Protein A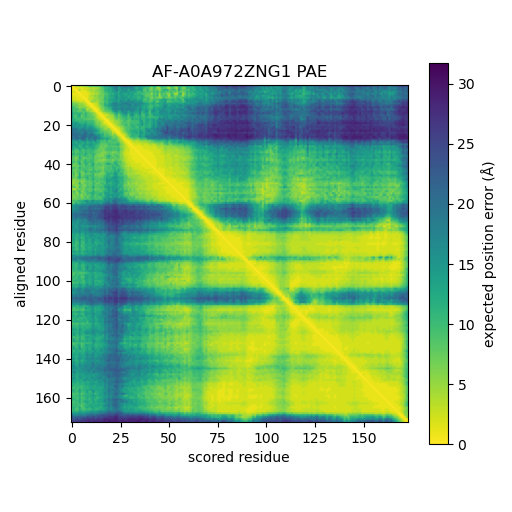F-A0A972ZNG1-F1 (afdb_monomer)

Structure (mmCIF, N/CA/C/O backbone):
data_AF-A0A972ZNG1-F1
#
_entry.id   AF-A0A972ZNG1-F1
#
loop_
_atom_site.group_PDB
_atom_site.id
_atom_site.type_symbol
_atom_site.label_atom_id
_atom_site.label_alt_id
_atom_site.label_comp_id
_atom_site.label_asym_id
_atom_site.label_entity_id
_atom_site.label_seq_id
_atom_site.pdbx_PDB_ins_code
_atom_site.Cartn_x
_atom_site.Cartn_y
_atom_site.Cartn_z
_atom_site.occupancy
_atom_site.B_iso_or_equiv
_atom_site.auth_seq_id
_atom_site.auth_comp_id
_atom_site.auth_asym_id
_atom_site.auth_atom_id
_atom_site.pdbx_PDB_model_num
ATOM 1 N N . ALA A 1 1 ? 9.735 -9.449 -13.262 1.00 65.69 1 ALA A N 1
ATOM 2 C CA . ALA A 1 1 ? 10.954 -8.652 -13.545 1.00 65.69 1 ALA A CA 1
ATOM 3 C C . ALA A 1 1 ? 10.556 -7.339 -14.224 1.00 65.69 1 ALA A C 1
ATOM 5 O O . ALA A 1 1 ? 9.581 -7.362 -14.965 1.00 65.69 1 ALA A O 1
ATOM 6 N N . TYR A 1 2 ? 11.274 -6.228 -14.001 1.00 66.19 2 TYR A N 1
ATOM 7 C CA . TYR A 1 2 ? 10.889 -4.900 -14.525 1.00 66.19 2 TYR A CA 1
ATOM 8 C C . TYR A 1 2 ? 10.789 -4.863 -16.055 1.00 66.19 2 TYR A C 1
ATOM 10 O O . TYR A 1 2 ? 9.851 -4.295 -16.591 1.00 66.19 2 TYR A O 1
ATOM 18 N N . GLY A 1 3 ? 11.682 -5.566 -16.761 1.00 64.31 3 GLY A N 1
ATOM 19 C CA . GLY A 1 3 ? 11.621 -5.663 -18.225 1.00 64.31 3 GLY A CA 1
ATOM 20 C C . GLY A 1 3 ? 10.322 -6.282 -18.760 1.00 64.31 3 GLY A C 1
ATOM 21 O O . GLY A 1 3 ? 9.828 -5.838 -19.787 1.00 64.31 3 GLY A O 1
ATOM 22 N N . GLN A 1 4 ? 9.733 -7.248 -18.044 1.00 68.19 4 GLN A N 1
ATOM 23 C CA . GLN A 1 4 ? 8.424 -7.802 -18.411 1.00 68.19 4 GLN A CA 1
ATOM 24 C C . GLN A 1 4 ? 7.302 -6.796 -18.131 1.00 68.19 4 GLN A C 1
ATOM 26 O O . GLN A 1 4 ? 6.424 -6.621 -18.959 1.00 68.19 4 GLN A O 1
ATOM 31 N N . HIS A 1 5 ? 7.370 -6.082 -17.003 1.00 67.94 5 HIS A N 1
ATOM 32 C CA . HIS A 1 5 ? 6.399 -5.036 -16.679 1.00 67.94 5 HIS A CA 1
ATOM 33 C C . HIS A 1 5 ? 6.390 -3.907 -17.720 1.00 67.94 5 HIS A C 1
ATOM 35 O O . HIS A 1 5 ? 5.312 -3.459 -18.099 1.00 67.94 5 HIS A O 1
ATOM 41 N N . LEU A 1 6 ? 7.566 -3.497 -18.214 1.00 71.69 6 LEU A N 1
ATOM 42 C CA . LEU A 1 6 ? 7.674 -2.557 -19.331 1.00 71.69 6 LEU A CA 1
ATOM 43 C C . LEU A 1 6 ? 7.016 -3.124 -20.595 1.00 71.69 6 LEU A C 1
ATOM 45 O O . LEU A 1 6 ? 6.215 -2.431 -21.202 1.00 71.69 6 LEU A O 1
ATOM 49 N N . ALA A 1 7 ? 7.290 -4.384 -20.949 1.00 65.25 7 ALA A N 1
ATOM 50 C CA . ALA A 1 7 ? 6.705 -5.032 -22.127 1.00 65.25 7 ALA A CA 1
ATOM 51 C C . ALA A 1 7 ? 5.174 -5.201 -22.050 1.00 65.25 7 ALA A C 1
ATOM 53 O O . ALA A 1 7 ? 4.508 -5.174 -23.077 1.00 65.25 7 ALA A O 1
ATOM 54 N N . ASP A 1 8 ? 4.616 -5.359 -20.847 1.00 70.44 8 ASP A N 1
ATOM 55 C CA . ASP A 1 8 ? 3.166 -5.457 -20.631 1.00 70.44 8 ASP A CA 1
ATOM 56 C C . ASP A 1 8 ? 2.469 -4.076 -20.698 1.00 70.44 8 ASP A C 1
ATOM 58 O O . ASP A 1 8 ? 1.241 -4.003 -20.762 1.00 70.44 8 ASP A O 1
ATOM 62 N N . HIS A 1 9 ? 3.237 -2.977 -20.695 1.00 67.75 9 HIS A N 1
ATOM 63 C CA . HIS A 1 9 ? 2.751 -1.598 -20.770 1.00 67.75 9 HIS A CA 1
ATOM 64 C C . HIS A 1 9 ? 3.403 -0.874 -21.957 1.00 67.75 9 HIS A C 1
ATOM 66 O O . HIS A 1 9 ? 4.347 -0.109 -21.778 1.00 67.75 9 HIS A O 1
ATOM 72 N N . ASP A 1 10 ? 2.860 -1.059 -23.167 1.00 60.38 10 ASP A N 1
ATOM 73 C CA . ASP A 1 10 ? 3.396 -0.523 -24.438 1.00 60.38 10 ASP A CA 1
ATOM 74 C C . ASP A 1 10 ? 3.772 0.977 -24.405 1.00 60.38 10 ASP A C 1
ATOM 76 O O . ASP A 1 10 ? 4.688 1.409 -25.100 1.00 60.38 10 ASP A O 1
ATOM 80 N N . ALA A 1 11 ? 3.097 1.794 -23.587 1.00 60.09 11 ALA A N 1
ATOM 81 C CA . ALA A 1 11 ? 3.416 3.218 -23.424 1.00 60.09 11 ALA A CA 1
ATOM 82 C C . ALA A 1 11 ? 4.752 3.483 -22.693 1.00 60.09 11 ALA A C 1
ATOM 84 O O . ALA A 1 11 ? 5.327 4.563 -22.834 1.00 60.09 11 ALA A O 1
ATOM 85 N N . LEU A 1 12 ? 5.225 2.513 -21.908 1.00 57.72 12 LEU A N 1
ATOM 86 C CA . LEU A 1 12 ? 6.490 2.514 -21.168 1.00 57.72 12 LEU A CA 1
ATOM 87 C C . LEU A 1 12 ? 7.575 1.691 -21.886 1.00 57.72 12 LEU A C 1
ATOM 89 O O . LEU A 1 12 ? 8.765 1.842 -21.593 1.00 57.72 12 LEU A O 1
ATOM 93 N N . ASP A 1 13 ? 7.178 0.835 -22.833 1.00 61.03 13 ASP A N 1
ATOM 94 C CA . ASP A 1 13 ? 8.073 0.018 -23.648 1.00 61.03 13 ASP A CA 1
ATOM 95 C C . ASP A 1 13 ? 8.737 0.841 -24.760 1.00 61.03 13 ASP A C 1
ATOM 97 O O . ASP A 1 13 ? 8.309 0.886 -25.913 1.00 61.03 13 ASP A O 1
ATOM 101 N N . HIS A 1 14 ? 9.842 1.495 -24.417 1.00 60.59 14 H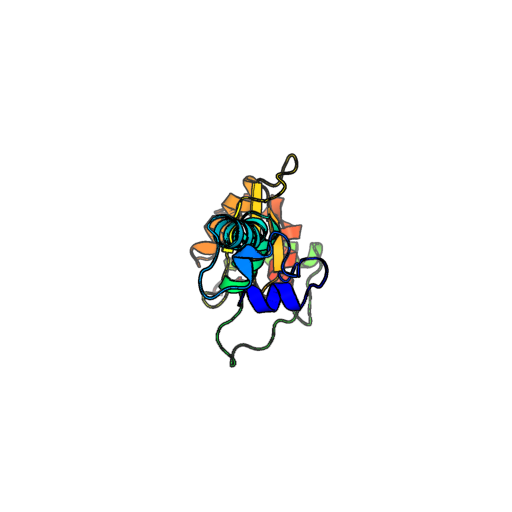IS A N 1
ATOM 102 C CA . HIS A 1 14 ? 10.649 2.225 -25.386 1.00 60.59 14 HIS A CA 1
ATOM 103 C C . HIS A 1 14 ? 11.690 1.364 -26.112 1.00 60.59 14 HIS A C 1
ATOM 105 O O . HIS A 1 14 ? 12.612 1.959 -26.645 1.00 60.59 14 HIS A O 1
ATOM 111 N N . ARG A 1 15 ? 11.595 0.021 -26.150 1.00 63.09 15 ARG A N 1
ATOM 112 C CA . ARG A 1 15 ? 12.583 -0.898 -26.772 1.00 63.09 15 ARG A CA 1
ATOM 113 C C . ARG A 1 15 ? 13.515 -0.243 -27.807 1.00 63.09 15 ARG A C 1
ATOM 115 O O . ARG A 1 15 ? 13.077 0.195 -28.867 1.00 63.09 15 ARG A O 1
ATOM 122 N N . TYR A 1 16 ? 14.812 -0.215 -27.495 1.00 60.09 16 TYR A N 1
ATOM 123 C CA . TYR A 1 16 ? 15.850 0.440 -28.293 1.00 60.09 16 TYR A CA 1
ATOM 124 C C . 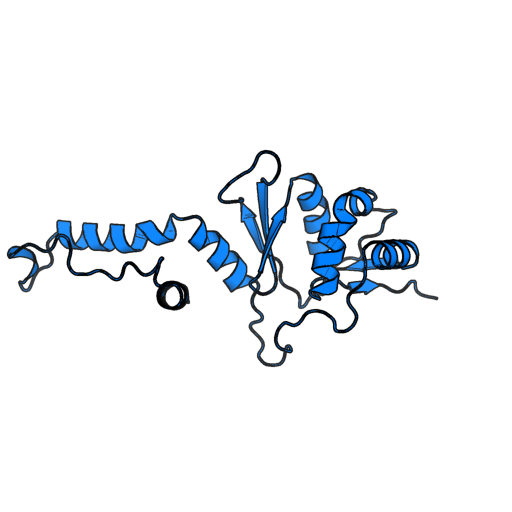TYR A 1 16 ? 15.781 0.071 -29.787 1.00 60.09 16 TYR A C 1
ATOM 126 O O . TYR A 1 16 ? 16.065 -1.062 -30.172 1.00 60.09 16 TYR A O 1
ATOM 134 N N . VAL A 1 17 ? 15.447 1.051 -30.633 1.00 67.06 17 VAL A N 1
ATOM 135 C CA . VAL A 1 17 ? 15.283 0.880 -32.092 1.00 67.06 17 VAL A CA 1
ATOM 136 C C . VAL A 1 17 ? 16.563 1.149 -32.897 1.00 67.06 17 VAL A C 1
ATOM 138 O O . VAL A 1 17 ? 16.509 1.284 -34.116 1.00 67.06 17 VAL A O 1
ATOM 141 N N . GLY A 1 18 ? 17.722 1.252 -32.237 1.00 59.44 18 GLY A N 1
ATOM 142 C CA . GLY A 1 18 ? 18.982 1.6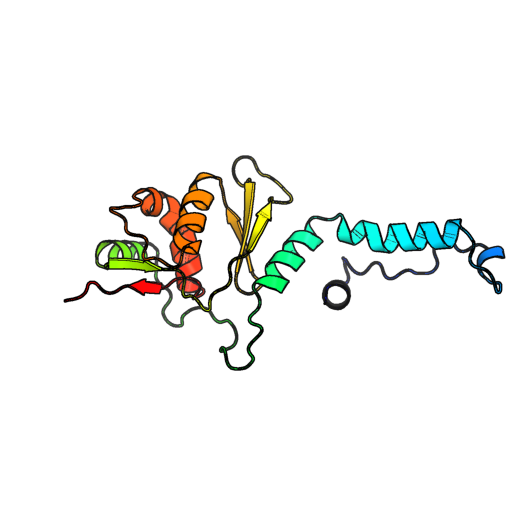06 -32.901 1.00 59.44 18 GLY A CA 1
ATOM 143 C C . GLY A 1 18 ? 19.193 3.111 -33.098 1.00 59.44 18 GLY A C 1
ATOM 144 O O . GLY A 1 18 ? 20.001 3.520 -33.929 1.00 59.44 18 GLY A O 1
ATOM 145 N N . GLU A 1 19 ? 18.477 3.951 -32.348 1.00 61.09 19 GLU A N 1
ATOM 146 C CA . GLU A 1 19 ? 18.676 5.402 -32.372 1.00 61.09 19 GLU A CA 1
ATOM 147 C C . GLU A 1 19 ? 20.085 5.759 -31.852 1.00 61.09 19 GLU A C 1
ATOM 149 O O . GLU A 1 19 ? 20.543 5.226 -30.838 1.00 61.09 19 GLU A O 1
ATOM 154 N N . GLY A 1 20 ? 20.807 6.621 -32.574 1.00 57.91 20 GLY A N 1
ATOM 155 C CA . GLY A 1 20 ? 22.200 6.975 -32.263 1.00 57.91 20 GLY A CA 1
ATOM 156 C C . GLY A 1 20 ? 23.263 6.008 -32.805 1.00 57.91 20 GLY A C 1
ATOM 157 O O . GLY A 1 20 ? 24.449 6.240 -32.582 1.00 57.91 20 GLY A O 1
ATOM 158 N N . LEU A 1 21 ? 22.876 4.960 -33.546 1.00 61.06 21 LEU A N 1
ATOM 159 C CA . LEU A 1 21 ? 23.828 4.145 -34.303 1.00 61.06 21 LEU A CA 1
ATOM 160 C C . LEU A 1 21 ? 24.233 4.882 -35.584 1.00 61.06 21 LEU A C 1
ATOM 162 O O . LEU A 1 21 ? 23.395 5.182 -36.436 1.00 61.06 21 LEU A O 1
ATOM 166 N N . SER A 1 22 ? 25.524 5.168 -35.729 1.00 61.56 22 SER A N 1
ATOM 167 C CA . SER A 1 22 ? 26.100 5.658 -36.982 1.00 61.56 22 SER A CA 1
ATOM 168 C C . SER A 1 22 ? 26.667 4.486 -37.791 1.00 61.56 22 SER A C 1
ATOM 170 O O . SER A 1 22 ? 26.693 3.343 -37.329 1.00 61.56 22 SER A O 1
ATOM 172 N N . ALA A 1 23 ? 27.161 4.752 -39.004 1.00 62.75 23 ALA A N 1
ATOM 173 C CA . ALA A 1 23 ? 27.865 3.741 -39.798 1.00 62.75 23 ALA A CA 1
ATOM 174 C C . ALA A 1 23 ? 29.070 3.125 -39.049 1.00 62.75 23 ALA A C 1
ATOM 176 O O . ALA A 1 23 ? 29.416 1.971 -39.297 1.00 62.75 23 ALA A O 1
ATOM 177 N N . ASP A 1 24 ? 29.648 3.850 -38.085 1.00 58.34 24 ASP A N 1
ATOM 178 C CA . ASP A 1 24 ? 30.754 3.377 -37.243 1.00 58.34 24 ASP A CA 1
ATOM 179 C C . ASP A 1 24 ? 30.292 2.402 -36.147 1.00 58.34 24 ASP A C 1
ATOM 181 O O . ASP A 1 24 ? 31.084 1.615 -35.634 1.00 58.34 24 ASP A O 1
ATOM 185 N N . SER A 1 25 ? 29.000 2.409 -35.808 1.00 54.12 25 SER A N 1
ATOM 186 C CA . SER A 1 25 ? 28.387 1.503 -34.831 1.00 54.12 25 SER A CA 1
ATOM 187 C C . SER A 1 25 ? 27.953 0.160 -35.443 1.00 54.12 25 SER A C 1
ATOM 189 O O . SER A 1 25 ? 27.522 -0.728 -34.712 1.00 54.12 25 SER A O 1
ATOM 191 N N . ALA A 1 26 ? 28.065 0.000 -36.770 1.00 54.41 26 ALA A N 1
ATOM 192 C CA . ALA A 1 26 ? 27.722 -1.220 -37.513 1.00 54.41 26 ALA A CA 1
ATOM 193 C C . ALA A 1 26 ? 28.910 -2.199 -37.694 1.00 54.41 26 ALA A C 1
ATOM 195 O O . ALA A 1 26 ? 28.768 -3.230 -38.355 1.00 54.41 26 ALA A O 1
ATOM 196 N N . GLY A 1 27 ? 30.086 -1.874 -37.139 1.00 58.44 27 GLY A N 1
ATOM 197 C CA . GLY A 1 27 ? 31.303 -2.695 -37.182 1.00 58.44 27 GLY A CA 1
ATOM 198 C C . GLY A 1 27 ? 31.505 -3.606 -35.959 1.00 58.44 27 GLY A C 1
ATOM 199 O O . GLY A 1 27 ? 30.644 -3.733 -35.097 1.00 58.44 27 GLY A O 1
ATOM 200 N N . PHE A 1 28 ? 32.685 -4.235 -35.855 1.00 56.34 28 PHE A N 1
ATOM 201 C CA . PHE A 1 28 ? 33.064 -5.143 -34.749 1.00 56.34 28 PHE A CA 1
ATOM 202 C C . PHE A 1 28 ? 33.245 -4.425 -33.390 1.00 56.34 28 PHE A C 1
ATOM 204 O O . PHE A 1 28 ? 33.379 -5.072 -32.353 1.00 56.34 28 PHE A O 1
ATOM 211 N N . SER A 1 29 ? 33.275 -3.089 -33.392 1.00 60.09 29 SER A N 1
ATOM 212 C CA . SER A 1 29 ? 33.454 -2.233 -32.217 1.00 60.09 29 SER A CA 1
ATOM 213 C C . SER A 1 29 ? 32.246 -1.322 -32.019 1.00 60.09 29 SER A C 1
ATOM 215 O O . SER A 1 29 ? 31.842 -0.624 -32.945 1.00 60.09 29 SER A O 1
ATOM 217 N N . LEU A 1 30 ? 31.714 -1.282 -30.798 1.00 63.59 30 LEU A N 1
ATOM 218 C CA . LEU A 1 30 ? 30.663 -0.343 -30.408 1.00 63.59 30 LEU A CA 1
ATOM 219 C C . LEU A 1 30 ? 31.268 1.046 -30.168 1.00 63.59 30 LEU A C 1
ATOM 221 O O . LEU A 1 30 ? 32.244 1.172 -29.424 1.00 63.59 30 LEU A O 1
ATOM 225 N N . SER A 1 31 ? 30.685 2.083 -30.772 1.00 75.62 31 SER A N 1
ATOM 226 C CA . SER A 1 31 ? 31.063 3.469 -30.481 1.00 75.62 31 SER A CA 1
ATOM 227 C C . SER A 1 31 ? 30.712 3.833 -29.034 1.00 75.62 31 SER A C 1
ATOM 229 O O . SER A 1 31 ? 29.744 3.320 -28.468 1.00 75.62 31 SER A O 1
ATOM 231 N N . ILE A 1 32 ? 31.487 4.743 -28.434 1.00 78.69 32 ILE A N 1
ATOM 232 C CA . ILE A 1 32 ? 31.207 5.279 -27.090 1.00 78.69 32 ILE A CA 1
ATOM 233 C C . ILE A 1 32 ? 29.787 5.857 -27.044 1.00 78.69 32 ILE A C 1
ATOM 235 O O . ILE A 1 32 ? 29.030 5.533 -26.133 1.00 78.69 32 ILE A O 1
ATOM 239 N N . ASP A 1 33 ? 29.394 6.593 -28.083 1.00 74.94 33 ASP A N 1
ATOM 240 C CA . ASP A 1 33 ? 28.063 7.189 -28.207 1.00 74.94 33 ASP A CA 1
ATOM 241 C C . ASP A 1 33 ? 26.938 6.141 -28.209 1.00 74.94 33 ASP A C 1
ATOM 243 O O . ASP A 1 33 ? 25.898 6.357 -27.594 1.00 74.94 33 ASP A O 1
ATOM 247 N N . ALA A 1 34 ? 27.142 4.973 -28.833 1.00 72.50 34 ALA A N 1
ATOM 248 C CA . ALA A 1 34 ? 26.152 3.893 -28.819 1.00 72.50 34 ALA A CA 1
ATOM 249 C C . ALA A 1 34 ? 26.036 3.252 -27.426 1.00 72.50 34 ALA A C 1
ATOM 251 O O . ALA A 1 34 ? 24.938 2.924 -26.971 1.00 72.50 34 ALA A O 1
ATOM 252 N N . VAL A 1 35 ? 27.161 3.114 -26.716 1.00 79.25 35 VAL A N 1
ATOM 253 C CA . VAL A 1 35 ? 27.177 2.648 -25.321 1.00 79.25 35 VAL A CA 1
ATOM 254 C C . VAL A 1 35 ? 26.469 3.651 -24.406 1.00 79.25 35 VAL A C 1
ATOM 256 O O . VAL A 1 35 ? 25.685 3.245 -23.547 1.00 79.25 35 VAL A O 1
ATOM 259 N N . GLU A 1 36 ? 26.709 4.951 -24.576 1.00 80.69 36 GLU A N 1
ATOM 260 C CA . GLU A 1 36 ? 26.039 6.003 -23.807 1.00 80.69 36 GLU A CA 1
ATOM 261 C C . GLU A 1 36 ? 24.546 6.095 -24.127 1.00 80.69 36 GLU A C 1
ATOM 263 O O . GLU A 1 36 ? 23.735 6.167 -23.203 1.00 80.69 36 GLU A O 1
ATOM 268 N N . ALA A 1 37 ? 24.160 6.004 -25.402 1.00 77.81 37 ALA A N 1
ATOM 269 C CA . ALA A 1 37 ? 22.762 5.967 -25.817 1.00 77.81 37 ALA A CA 1
ATOM 270 C C . ALA A 1 37 ? 22.022 4.797 -25.158 1.00 77.81 37 ALA A C 1
ATOM 272 O O . ALA A 1 37 ? 20.965 5.000 -24.564 1.00 77.81 37 ALA A O 1
ATOM 273 N N . LEU A 1 38 ? 22.608 3.594 -25.170 1.00 77.06 38 LEU A N 1
ATOM 274 C CA . LEU A 1 38 ? 22.020 2.425 -24.518 1.00 77.06 38 LEU A CA 1
ATOM 275 C C . LEU A 1 38 ? 21.944 2.587 -22.992 1.00 77.06 38 LEU A C 1
ATOM 277 O O . LEU A 1 38 ? 20.927 2.250 -22.387 1.00 77.06 38 LEU A O 1
ATOM 281 N N . ARG A 1 39 ? 22.984 3.138 -22.350 1.00 82.06 39 ARG A N 1
ATOM 282 C CA . ARG A 1 39 ? 22.955 3.438 -20.906 1.00 82.06 39 ARG A CA 1
ATOM 283 C C . ARG A 1 39 ? 21.844 4.415 -20.557 1.00 82.06 39 ARG A C 1
ATOM 285 O O . ARG A 1 39 ? 21.104 4.162 -19.613 1.00 82.06 39 ARG A O 1
ATOM 292 N N . ASN A 1 40 ? 21.699 5.491 -21.323 1.00 82.81 40 ASN A N 1
ATOM 293 C CA . ASN A 1 40 ? 20.634 6.471 -21.130 1.00 82.81 40 ASN A CA 1
ATOM 294 C C . ASN A 1 40 ? 19.260 5.841 -21.362 1.00 82.81 40 ASN A C 1
ATOM 296 O O . ASN A 1 40 ? 18.321 6.115 -20.618 1.00 82.81 40 ASN A O 1
ATOM 300 N N . HIS A 1 41 ? 19.156 4.954 -22.348 1.00 78.12 41 HIS A N 1
ATOM 301 C CA . HIS A 1 41 ? 17.935 4.231 -22.660 1.00 78.12 41 HIS A CA 1
ATOM 302 C C . HIS A 1 41 ? 17.481 3.311 -21.521 1.00 78.12 41 HIS A C 1
ATOM 304 O O . HIS A 1 41 ? 16.297 3.265 -21.211 1.00 78.12 41 HIS A O 1
ATOM 310 N N . LEU A 1 42 ? 18.416 2.622 -20.860 1.00 79.62 42 LEU A N 1
ATOM 311 C CA . LEU A 1 42 ? 18.126 1.797 -19.683 1.00 79.62 42 LEU A CA 1
ATOM 312 C C . LEU A 1 42 ? 17.931 2.642 -18.416 1.00 79.62 42 LEU A C 1
ATOM 314 O O . LEU A 1 42 ? 17.088 2.327 -17.582 1.00 79.62 42 LEU A O 1
ATOM 318 N N . GLY A 1 43 ? 18.702 3.719 -18.261 1.00 83.00 43 GLY A N 1
ATOM 319 C CA . GLY A 1 43 ? 1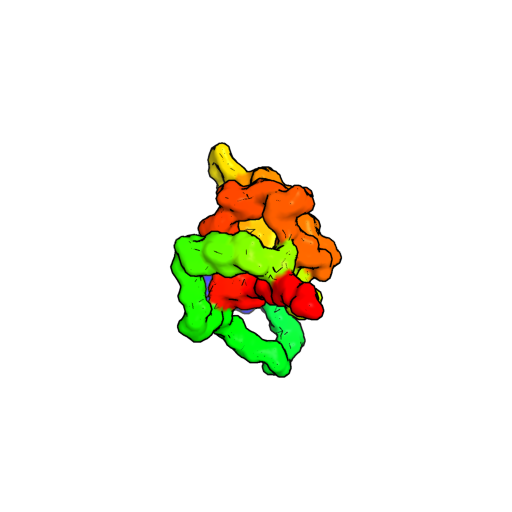8.684 4.576 -17.076 1.00 83.00 43 GLY A CA 1
ATOM 320 C C . GLY A 1 43 ? 17.449 5.470 -16.985 1.00 83.00 43 GLY A C 1
ATOM 321 O O . GLY A 1 43 ? 16.949 5.718 -15.886 1.00 83.00 43 GLY A O 1
ATOM 322 N N . LYS A 1 44 ? 16.917 5.928 -18.124 1.00 82.00 44 LYS A N 1
ATOM 323 C CA . LYS A 1 44 ? 15.760 6.828 -18.161 1.00 82.00 44 LYS A CA 1
ATOM 324 C C . LYS A 1 44 ? 14.510 6.186 -17.537 1.00 82.00 44 LYS A C 1
ATOM 326 O O . LYS A 1 44 ? 13.978 6.810 -16.624 1.00 82.00 44 LYS A O 1
ATOM 331 N N . PRO A 1 45 ? 14.082 4.957 -17.898 1.00 80.25 45 PRO A N 1
ATOM 332 C CA . PRO A 1 45 ? 12.961 4.278 -17.241 1.00 80.25 45 PRO A CA 1
ATOM 333 C C . PRO A 1 45 ? 13.159 4.061 -15.738 1.00 80.25 45 PRO A C 1
ATOM 335 O O . PRO A 1 45 ? 12.197 4.166 -14.983 1.00 80.25 45 PRO A O 1
ATOM 338 N N . LEU A 1 46 ? 14.390 3.788 -15.290 1.00 83.25 46 LEU A N 1
ATOM 339 C CA . LEU A 1 46 ? 14.714 3.598 -13.866 1.00 83.25 46 LEU A CA 1
ATOM 340 C C . LEU A 1 46 ? 14.616 4.892 -13.049 1.00 83.25 46 LEU A C 1
ATOM 342 O O . LEU A 1 46 ? 14.487 4.847 -11.832 1.00 83.25 46 LEU A O 1
ATOM 346 N N . SER A 1 47 ? 14.685 6.042 -13.717 1.00 81.62 47 SER A N 1
ATOM 347 C CA . SER A 1 47 ? 14.618 7.361 -13.083 1.00 81.62 47 SER A CA 1
ATOM 348 C C . SER A 1 47 ? 13.194 7.929 -13.058 1.00 81.62 47 SER A C 1
ATOM 350 O O . SER A 1 47 ? 13.005 9.085 -12.685 1.00 81.62 47 SER A O 1
ATOM 352 N N . THR A 1 48 ? 12.195 7.156 -13.497 1.00 81.94 48 THR A N 1
ATOM 353 C CA . THR A 1 48 ? 10.791 7.588 -13.522 1.00 81.94 48 THR A CA 1
ATOM 354 C C . THR A 1 48 ? 10.036 7.160 -12.258 1.00 81.94 48 THR A C 1
ATOM 356 O O . THR A 1 48 ? 10.359 6.120 -11.683 1.00 81.94 48 THR A O 1
ATOM 359 N N . PRO A 1 49 ? 8.981 7.902 -11.867 1.00 77.88 49 PRO A N 1
ATOM 360 C CA . PRO A 1 49 ? 7.969 7.472 -10.897 1.00 77.88 49 PRO A CA 1
ATOM 361 C C . PRO A 1 49 ? 7.524 6.011 -10.994 1.00 77.88 49 PRO A C 1
ATOM 363 O O . PRO A 1 49 ? 7.497 5.302 -9.988 1.00 77.88 49 PRO A O 1
ATOM 366 N N . ALA A 1 50 ? 7.257 5.554 -12.220 1.00 78.50 50 ALA A N 1
ATOM 367 C CA . ALA A 1 50 ? 6.741 4.221 -12.504 1.00 78.50 50 ALA A CA 1
ATOM 368 C C . ALA A 1 50 ? 7.673 3.104 -12.005 1.00 78.50 50 ALA A C 1
ATOM 370 O O . ALA A 1 50 ? 7.213 2.021 -11.652 1.00 78.50 50 ALA A O 1
ATOM 371 N N . PHE A 1 51 ? 8.986 3.356 -11.923 1.00 82.75 51 PHE A N 1
ATOM 372 C CA . PHE A 1 51 ? 9.917 2.378 -11.367 1.00 82.75 51 PHE A CA 1
ATOM 373 C C . PHE A 1 51 ? 9.716 2.175 -9.860 1.00 82.75 51 PHE A C 1
ATOM 375 O O . PHE A 1 51 ? 9.757 1.037 -9.397 1.00 82.75 51 PHE A O 1
ATOM 382 N N . SER A 1 52 ? 9.474 3.245 -9.097 1.00 79.69 52 SER A N 1
ATOM 383 C CA . SER A 1 52 ? 9.212 3.156 -7.653 1.00 79.69 52 SER A CA 1
ATOM 384 C C . SER A 1 52 ? 7.896 2.435 -7.365 1.00 79.69 52 SER A C 1
ATOM 386 O O . SER A 1 52 ? 7.852 1.576 -6.486 1.00 79.69 52 SER A O 1
ATOM 388 N N . GLU A 1 53 ? 6.854 2.729 -8.144 1.00 76.81 53 GLU A N 1
ATOM 389 C CA . GLU A 1 53 ? 5.557 2.042 -8.073 1.00 76.81 53 GLU A CA 1
ATOM 390 C C . GLU A 1 53 ? 5.709 0.548 -8.390 1.00 76.81 53 GLU A C 1
ATOM 392 O O . GLU A 1 53 ? 5.277 -0.307 -7.613 1.00 76.81 53 GLU A O 1
ATOM 397 N N . TRP A 1 54 ? 6.416 0.218 -9.479 1.00 81.81 54 TRP A N 1
ATOM 398 C CA . TRP A 1 54 ? 6.737 -1.166 -9.819 1.00 81.81 54 TRP A CA 1
ATOM 399 C C . TRP A 1 54 ? 7.525 -1.866 -8.708 1.00 81.81 54 TRP A C 1
ATOM 401 O O . TRP A 1 54 ? 7.256 -3.028 -8.407 1.00 81.81 54 TRP A O 1
ATOM 411 N N . LEU A 1 55 ? 8.497 -1.186 -8.096 1.00 81.56 55 LEU A N 1
ATOM 412 C CA . LEU A 1 55 ? 9.328 -1.756 -7.040 1.00 81.56 55 LEU A CA 1
ATOM 413 C C . LEU A 1 55 ? 8.499 -2.070 -5.791 1.00 81.56 55 LEU A C 1
ATOM 415 O O . LEU A 1 55 ? 8.645 -3.152 -5.221 1.00 81.56 55 LEU A O 1
ATOM 419 N N . ALA A 1 56 ? 7.605 -1.157 -5.400 1.00 78.75 56 ALA A N 1
ATOM 420 C CA . ALA A 1 56 ? 6.667 -1.373 -4.305 1.00 78.75 56 ALA A CA 1
ATOM 421 C C . ALA A 1 56 ? 5.776 -2.589 -4.590 1.00 78.75 56 ALA A C 1
ATOM 423 O O . ALA A 1 56 ? 5.734 -3.511 -3.778 1.00 78.75 56 ALA A O 1
ATOM 424 N N . ALA A 1 57 ? 5.167 -2.649 -5.778 1.00 74.62 57 ALA A N 1
ATOM 425 C CA . ALA A 1 57 ? 4.345 -3.776 -6.212 1.00 74.62 57 ALA A CA 1
ATOM 426 C C . ALA A 1 57 ? 5.123 -5.105 -6.271 1.00 74.62 57 ALA A C 1
ATOM 428 O O . ALA A 1 57 ? 4.604 -6.165 -5.924 1.00 74.62 57 ALA A O 1
ATOM 429 N N . PHE A 1 58 ? 6.383 -5.065 -6.705 1.00 76.62 58 PHE A N 1
ATOM 430 C CA . PHE A 1 58 ? 7.237 -6.244 -6.813 1.00 76.62 58 PHE A CA 1
ATOM 431 C C . PHE A 1 58 ? 7.580 -6.839 -5.443 1.00 76.62 58 PHE A C 1
ATOM 433 O O . PHE A 1 58 ? 7.558 -8.058 -5.290 1.00 76.62 58 PHE A O 1
ATOM 440 N N . PHE A 1 59 ? 7.892 -6.003 -4.449 1.00 76.81 59 PHE A N 1
ATOM 441 C CA . PHE A 1 59 ? 8.225 -6.481 -3.104 1.00 76.81 59 PHE A CA 1
ATOM 442 C C . PHE A 1 59 ? 7.006 -6.907 -2.287 1.00 76.81 59 PHE A C 1
ATOM 444 O O . PHE A 1 59 ? 7.151 -7.721 -1.371 1.00 76.81 59 PHE A O 1
ATOM 451 N N . THR A 1 60 ? 5.827 -6.374 -2.605 1.00 76.81 60 THR A N 1
ATOM 452 C CA . THR A 1 60 ? 4.585 -6.678 -1.883 1.00 76.81 60 THR A CA 1
ATOM 453 C C . THR A 1 60 ? 3.840 -7.868 -2.461 1.00 76.81 60 THR A C 1
ATOM 455 O O . THR A 1 60 ? 3.053 -8.477 -1.744 1.00 76.81 60 THR A O 1
ATOM 458 N N . GLY A 1 61 ? 4.127 -8.249 -3.709 1.00 67.56 61 GLY A N 1
ATOM 459 C CA . GLY A 1 61 ? 3.601 -9.474 -4.295 1.00 67.56 61 GLY A CA 1
ATOM 460 C C . GLY A 1 61 ? 3.961 -10.703 -3.455 1.00 67.56 61 GLY A C 1
ATOM 461 O O . GLY A 1 61 ? 5.119 -10.902 -3.053 1.00 67.56 61 GLY A O 1
ATOM 462 N N . SER A 1 62 ? 2.961 -11.546 -3.193 1.00 62.06 62 SER A N 1
ATOM 463 C CA . SER A 1 62 ? 3.194 -12.850 -2.578 1.00 62.06 62 SER A CA 1
ATOM 464 C C . SER A 1 62 ? 4.166 -13.664 -3.438 1.00 62.06 62 SER A C 1
ATOM 466 O O . SER A 1 62 ? 3.996 -13.813 -4.646 1.00 62.06 62 SER A O 1
ATOM 468 N N . THR A 1 63 ? 5.211 -14.193 -2.805 1.00 57.31 63 THR A N 1
ATOM 469 C CA . THR A 1 63 ? 6.167 -15.118 -3.435 1.00 57.31 63 THR A CA 1
ATOM 470 C C . THR A 1 63 ? 5.751 -16.577 -3.265 1.00 57.31 63 THR A C 1
ATOM 472 O O . THR A 1 63 ? 6.508 -17.465 -3.647 1.00 57.31 63 THR A O 1
ATOM 475 N N . ASN A 1 64 ? 4.604 -16.830 -2.633 1.00 55.25 64 ASN A N 1
ATOM 476 C CA . ASN A 1 64 ? 4.157 -18.162 -2.265 1.00 55.25 64 ASN A CA 1
ATOM 477 C C . ASN A 1 64 ? 2.924 -18.532 -3.098 1.00 55.25 64 ASN A C 1
ATOM 479 O O . ASN A 1 64 ? 1.889 -17.882 -2.970 1.00 55.25 64 ASN A O 1
ATOM 483 N N . GLU A 1 65 ? 3.045 -19.556 -3.948 1.00 51.75 65 GLU A N 1
ATOM 484 C CA . GLU A 1 65 ? 1.955 -20.043 -4.816 1.00 51.75 65 GLU A CA 1
ATOM 485 C C . GLU A 1 65 ? 0.773 -20.624 -4.016 1.00 51.75 65 GLU A C 1
ATOM 487 O O . GLU A 1 65 ? -0.338 -20.689 -4.535 1.00 51.75 65 GLU A O 1
ATOM 492 N N . ASP A 1 66 ? 1.001 -20.993 -2.748 1.00 52.31 66 ASP A N 1
ATOM 493 C CA . ASP A 1 66 ? -0.022 -21.504 -1.822 1.00 52.31 66 ASP A CA 1
ATOM 494 C C . ASP A 1 66 ? -0.835 -20.402 -1.118 1.00 52.31 66 ASP A C 1
ATOM 496 O O . ASP A 1 66 ? -1.834 -20.698 -0.459 1.00 52.31 66 ASP A O 1
ATOM 500 N N . ILE A 1 67 ? -0.432 -19.131 -1.229 1.00 56.78 67 ILE A N 1
ATOM 501 C CA . ILE A 1 67 ? -1.263 -18.013 -0.771 1.00 56.78 67 ILE A CA 1
ATOM 502 C C . ILE A 1 67 ? -2.254 -17.735 -1.897 1.00 56.78 67 ILE A C 1
ATOM 504 O O . ILE A 1 67 ? -1.846 -17.485 -3.033 1.00 56.78 67 ILE A O 1
ATOM 508 N N . ALA A 1 68 ? -3.549 -17.842 -1.586 1.00 55.22 68 ALA A N 1
ATOM 509 C CA . ALA A 1 68 ? -4.626 -17.617 -2.539 1.00 55.22 68 ALA A CA 1
ATOM 510 C C . ALA A 1 68 ? -4.379 -16.328 -3.335 1.00 55.22 68 ALA A C 1
ATOM 512 O O . ALA A 1 68 ? -3.911 -15.332 -2.781 1.00 55.22 68 ALA A O 1
ATOM 513 N N . GLN A 1 69 ? -4.678 -16.359 -4.639 1.00 60.03 69 GLN A N 1
ATOM 514 C CA . GLN A 1 69 ? -4.626 -15.151 -5.456 1.00 60.03 69 GLN A CA 1
ATOM 515 C C . GLN A 1 69 ? -5.418 -14.041 -4.767 1.00 60.03 69 GLN A C 1
ATOM 517 O O . GLN A 1 69 ? -6.543 -14.270 -4.315 1.00 60.03 69 GLN A O 1
ATOM 522 N N . TYR A 1 70 ? -4.800 -12.863 -4.718 1.00 65.44 70 TYR A N 1
ATOM 523 C CA . TYR A 1 70 ? -5.412 -11.622 -4.281 1.00 65.44 70 TYR A CA 1
ATOM 524 C C . TYR A 1 70 ? -6.883 -11.533 -4.689 1.00 65.44 70 TYR A C 1
ATOM 526 O O . TYR A 1 70 ? -7.228 -11.658 -5.869 1.00 65.44 70 TYR A O 1
ATOM 534 N N . SER A 1 71 ? -7.742 -11.296 -3.709 1.00 68.44 71 SER A N 1
ATOM 535 C CA . SER A 1 71 ? -9.132 -10.922 -3.923 1.00 68.44 71 SER A CA 1
ATOM 536 C C . SER A 1 71 ? -9.579 -10.019 -2.785 1.00 68.44 71 SER A C 1
ATOM 538 O O . SER A 1 71 ? -9.122 -10.145 -1.647 1.00 68.44 71 SER A O 1
ATOM 540 N N . GLU A 1 72 ? -10.488 -9.098 -3.083 1.00 78.00 72 GLU A N 1
ATOM 541 C CA . GLU A 1 72 ? -11.236 -8.430 -2.024 1.00 78.00 72 GLU A CA 1
ATOM 542 C C . GLU A 1 72 ? -11.978 -9.471 -1.176 1.00 78.00 72 GLU A C 1
ATOM 544 O O . GLU A 1 72 ? -12.340 -10.547 -1.653 1.00 78.00 72 GLU A O 1
ATOM 549 N N . ARG A 1 73 ? -12.200 -9.163 0.104 1.00 83.31 73 ARG A N 1
ATOM 550 C CA . ARG A 1 73 ? -13.076 -9.976 0.955 1.00 83.31 73 ARG A CA 1
ATOM 551 C C . ARG A 1 73 ? -14.455 -10.079 0.302 1.00 83.31 73 ARG A C 1
ATOM 553 O O . ARG A 1 73 ? -15.025 -9.055 -0.060 1.00 83.31 73 ARG A O 1
ATOM 560 N N . ASP A 1 74 ? -15.017 -11.287 0.261 1.00 78.38 74 ASP A N 1
ATOM 561 C CA . ASP A 1 74 ? -16.390 -11.510 -0.219 1.00 78.38 74 ASP A CA 1
ATOM 562 C C . ASP A 1 74 ? -17.398 -10.604 0.517 1.00 78.38 74 ASP A C 1
ATOM 564 O O . ASP A 1 74 ? -18.277 -9.998 -0.097 1.00 78.38 74 ASP A O 1
ATOM 568 N N . ASP A 1 75 ? -17.203 -10.439 1.829 1.00 84.50 75 ASP A N 1
ATOM 569 C CA . ASP A 1 75 ? -18.002 -9.569 2.691 1.00 84.50 75 ASP A CA 1
ATOM 570 C C . ASP A 1 75 ? -17.244 -8.272 3.025 1.00 84.50 75 ASP A C 1
ATOM 572 O O . ASP A 1 75 ? -16.747 -8.074 4.139 1.00 84.50 75 ASP A O 1
ATOM 576 N N . THR A 1 76 ? -17.132 -7.367 2.049 1.00 90.94 76 THR A N 1
ATOM 577 C CA . THR A 1 76 ? -16.555 -6.034 2.292 1.00 90.94 76 THR A CA 1
ATOM 578 C C . THR A 1 76 ? -17.388 -5.232 3.296 1.00 90.94 76 THR A C 1
ATOM 580 O O . THR A 1 76 ? -18.623 -5.224 3.281 1.00 90.94 76 THR A O 1
ATOM 583 N N . LEU A 1 77 ? -16.713 -4.506 4.188 1.00 93.38 77 LEU A N 1
ATOM 584 C CA . LEU A 1 77 ? -17.379 -3.643 5.157 1.00 93.38 77 LEU A CA 1
ATOM 585 C C . LEU A 1 77 ? -17.592 -2.242 4.585 1.00 93.38 77 LEU A C 1
ATOM 587 O O . LEU A 1 77 ? -16.694 -1.645 3.986 1.00 93.38 77 LEU A O 1
ATOM 591 N N . SER A 1 78 ? -18.776 -1.683 4.845 1.00 94.81 78 SER A N 1
ATOM 592 C CA . SER A 1 78 ? -19.033 -0.248 4.685 1.00 94.81 78 SER A CA 1
ATOM 593 C C . SER A 1 78 ? -18.274 0.561 5.743 1.00 94.81 78 SER A C 1
ATOM 595 O O . SER A 1 78 ? -17.860 0.021 6.768 1.00 94.81 78 SER A O 1
ATOM 597 N N . LEU A 1 79 ? -18.124 1.878 5.546 1.00 94.19 79 LEU A N 1
ATOM 598 C CA . LEU A 1 79 ? -17.457 2.743 6.532 1.00 94.19 79 LEU A CA 1
ATOM 599 C C . LEU A 1 79 ? -18.100 2.653 7.922 1.00 94.19 79 LEU A C 1
ATOM 601 O O . LEU A 1 79 ? -17.395 2.555 8.924 1.00 94.19 79 LEU A O 1
ATOM 605 N N . ALA A 1 80 ? -19.434 2.656 7.977 1.00 94.38 80 ALA A N 1
ATOM 606 C CA . ALA A 1 80 ? -20.175 2.571 9.230 1.00 94.38 80 ALA A CA 1
ATOM 607 C C . ALA A 1 80 ? -19.926 1.229 9.935 1.00 94.38 80 ALA A C 1
ATOM 609 O O . ALA A 1 80 ? -19.567 1.217 11.110 1.00 94.38 80 ALA A O 1
ATOM 610 N N . ALA A 1 81 ? -20.028 0.117 9.198 1.00 94.38 81 ALA A N 1
ATOM 611 C CA . ALA A 1 81 ? -19.803 -1.221 9.743 1.00 94.38 81 ALA A CA 1
ATOM 612 C C . ALA A 1 81 ? -18.347 -1.426 10.195 1.00 94.38 81 ALA A C 1
ATOM 614 O O . ALA A 1 81 ? -18.101 -1.996 11.254 1.00 94.38 81 ALA A O 1
ATOM 615 N N . PHE A 1 82 ? -17.379 -0.915 9.429 1.00 94.69 82 PHE A N 1
ATOM 616 C CA . PHE A 1 82 ? -15.965 -0.951 9.800 1.00 94.69 82 PHE A CA 1
ATOM 617 C C . PHE A 1 82 ? -15.691 -0.152 11.078 1.00 94.69 82 PHE A C 1
ATOM 619 O O . PHE A 1 82 ? -14.996 -0.630 11.970 1.00 94.69 82 PHE A O 1
ATOM 626 N N . THR A 1 83 ? -16.274 1.043 11.195 1.00 93.00 83 THR A N 1
ATOM 627 C CA . THR A 1 83 ? -16.124 1.895 12.384 1.00 93.00 83 THR A CA 1
ATOM 628 C C . THR A 1 83 ? -16.698 1.214 13.626 1.00 93.00 83 THR A C 1
ATOM 630 O O . THR A 1 83 ? -16.047 1.185 14.669 1.00 93.00 83 THR A O 1
ATOM 633 N N . GLU A 1 84 ? -17.891 0.623 13.510 1.00 92.44 84 GLU A N 1
ATOM 634 C CA . GLU A 1 84 ? -18.518 -0.137 14.594 1.00 92.44 84 GLU A CA 1
ATOM 635 C C . GLU A 1 84 ? -17.658 -1.342 15.002 1.00 92.44 84 GLU A C 1
ATOM 637 O O . GLU A 1 84 ? -17.376 -1.535 16.187 1.00 92.44 84 GLU A O 1
ATOM 642 N N . ALA A 1 85 ? -17.163 -2.108 14.025 1.00 91.56 85 ALA A N 1
ATOM 643 C CA . ALA A 1 85 ? -16.280 -3.243 14.273 1.00 91.56 85 ALA A CA 1
ATOM 644 C C . ALA A 1 85 ? -14.981 -2.816 14.974 1.00 91.56 85 ALA A C 1
ATOM 646 O O . ALA A 1 85 ? -14.604 -3.419 15.979 1.00 91.56 85 ALA A O 1
ATOM 647 N N . LEU A 1 86 ? -14.331 -1.743 14.513 1.00 90.88 86 LEU A N 1
ATOM 648 C CA . LEU A 1 86 ? -13.099 -1.225 15.109 1.00 90.88 86 LEU A CA 1
ATOM 649 C C . LEU A 1 86 ? -13.299 -0.801 16.571 1.00 90.88 86 LEU A C 1
ATOM 651 O O . LEU A 1 86 ? -12.432 -1.036 17.412 1.00 90.88 86 LEU A O 1
ATOM 655 N N . GLN A 1 87 ? -14.452 -0.217 16.901 1.00 88.69 87 GLN A N 1
ATOM 656 C CA . GLN A 1 87 ? -14.788 0.170 18.274 1.00 88.69 87 GLN A CA 1
ATOM 657 C C . GLN A 1 87 ? -15.133 -1.035 19.167 1.00 88.69 87 GLN A C 1
ATOM 659 O O . GLN A 1 87 ? -14.825 -1.037 20.368 1.00 88.69 87 GLN A O 1
ATOM 664 N N . ALA A 1 88 ? -15.759 -2.068 18.599 1.00 87.75 88 ALA A N 1
ATOM 665 C CA . ALA A 1 88 ? -16.172 -3.270 19.318 1.00 87.75 88 ALA A CA 1
ATOM 666 C C . ALA A 1 88 ? -15.014 -4.253 19.587 1.00 87.75 88 ALA A C 1
ATOM 668 O O . ALA A 1 88 ? -15.006 -4.927 20.621 1.00 87.75 88 ALA A O 1
ATOM 669 N N . ARG A 1 89 ? -14.031 -4.337 18.682 1.00 85.81 89 ARG A N 1
ATOM 670 C CA . ARG A 1 89 ? -12.939 -5.328 18.702 1.00 85.81 89 ARG A CA 1
ATOM 671 C C . ARG A 1 89 ? -11.737 -4.879 19.551 1.00 85.81 89 ARG A C 1
ATOM 673 O O . ARG A 1 89 ? -11.762 -3.824 20.196 1.00 85.81 89 ARG A O 1
ATOM 680 N N . ALA A 1 90 ? -10.719 -5.737 19.669 1.00 82.06 90 ALA A N 1
ATOM 681 C CA . ALA A 1 90 ? -9.523 -5.452 20.470 1.00 82.06 90 ALA A CA 1
ATOM 682 C C . ALA A 1 90 ? -8.595 -4.466 19.768 1.00 82.06 90 ALA A C 1
ATOM 684 O O . ALA A 1 90 ? -8.008 -3.615 20.424 1.00 82.06 90 ALA A O 1
ATOM 685 N N . GLY A 1 91 ? -8.507 -4.566 18.447 1.00 90.62 91 GLY A N 1
ATOM 686 C CA . GLY A 1 91 ? -7.670 -3.715 17.623 1.00 90.62 91 GLY A CA 1
ATOM 687 C C . GLY A 1 91 ? -7.627 -4.210 16.187 1.00 90.62 91 GLY A C 1
ATOM 688 O O . GLY A 1 91 ? -8.303 -5.177 15.825 1.00 90.62 91 GLY A O 1
ATOM 689 N N . LEU A 1 92 ? -6.816 -3.525 15.396 1.00 94.25 92 LEU A N 1
ATOM 690 C CA . LEU A 1 92 ? -6.508 -3.842 14.013 1.00 94.25 92 LEU A CA 1
ATOM 691 C C . LEU A 1 92 ? -5.046 -4.287 13.932 1.00 94.25 92 LEU A C 1
ATOM 693 O O . LEU A 1 92 ? -4.188 -3.688 14.579 1.00 94.25 92 LEU A O 1
ATOM 697 N N . ILE A 1 93 ? -4.755 -5.323 13.158 1.00 94.38 93 ILE A N 1
ATOM 698 C CA . ILE A 1 93 ? -3.400 -5.851 12.977 1.00 94.38 93 ILE A CA 1
ATOM 699 C C . ILE A 1 93 ? -3.102 -6.025 11.489 1.00 94.38 93 ILE A C 1
ATOM 701 O O . ILE A 1 93 ? -4.001 -6.333 10.706 1.00 94.38 93 ILE A O 1
ATOM 705 N N . LYS A 1 94 ? -1.835 -5.833 11.106 1.00 94.00 94 LYS A N 1
ATOM 706 C CA . LYS A 1 94 ? -1.297 -6.319 9.831 1.00 94.00 94 LYS A CA 1
ATOM 707 C C . LYS A 1 94 ? -0.822 -7.763 10.038 1.00 94.00 94 LYS A C 1
ATOM 709 O O . LYS A 1 94 ? 0.145 -7.942 10.783 1.00 94.00 94 LYS A O 1
ATOM 714 N N . PRO A 1 95 ? -1.437 -8.770 9.397 1.00 89.94 95 PRO A N 1
ATOM 715 C CA . PRO A 1 95 ? -0.942 -10.144 9.446 1.00 89.94 95 PRO A CA 1
ATOM 716 C C . PRO A 1 95 ? 0.540 -10.241 9.043 1.00 89.94 95 PRO A C 1
ATOM 718 O O . PRO A 1 95 ? 1.041 -9.427 8.261 1.00 89.94 95 PRO A O 1
ATOM 721 N N . ALA A 1 96 ? 1.272 -11.209 9.596 1.00 86.81 96 ALA A N 1
ATOM 722 C CA . ALA A 1 96 ? 2.720 -11.337 9.378 1.00 86.81 96 ALA A CA 1
ATOM 723 C C . ALA A 1 96 ? 3.083 -11.749 7.937 1.00 86.81 96 ALA A C 1
ATOM 725 O O . ALA A 1 96 ? 4.157 -11.434 7.430 1.00 86.81 96 ALA A O 1
ATOM 726 N N . ASP A 1 97 ? 2.176 -12.444 7.257 1.00 82.25 97 ASP A N 1
ATOM 727 C CA . ASP A 1 97 ? 2.287 -12.854 5.858 1.00 82.25 97 ASP A CA 1
ATOM 728 C C . ASP A 1 97 ? 1.975 -11.719 4.867 1.00 82.25 97 ASP A C 1
ATOM 730 O O . ASP A 1 97 ? 2.428 -11.758 3.720 1.00 82.25 97 ASP A O 1
ATOM 734 N N . VAL A 1 98 ? 1.288 -10.665 5.318 1.00 86.38 98 VAL A N 1
ATOM 735 C CA . VAL A 1 98 ? 1.028 -9.455 4.532 1.00 86.38 98 VAL A CA 1
ATOM 736 C C . VAL A 1 98 ? 2.275 -8.567 4.467 1.00 86.38 98 VAL A C 1
ATOM 738 O O . VAL A 1 98 ? 2.798 -8.100 5.484 1.00 86.38 98 VAL A O 1
ATOM 741 N N . LYS A 1 99 ? 2.731 -8.255 3.249 1.00 87.62 99 LYS A N 1
ATOM 742 C CA . LYS A 1 99 ? 3.881 -7.371 3.005 1.00 87.62 99 LYS A CA 1
ATOM 743 C C . LYS A 1 99 ? 3.434 -5.960 2.643 1.00 87.62 99 LYS A C 1
ATOM 745 O O . LYS A 1 99 ? 2.725 -5.769 1.658 1.00 87.62 99 LYS A O 1
ATOM 750 N N . PHE A 1 100 ? 3.933 -4.975 3.385 1.00 90.00 100 PHE A N 1
ATOM 751 C CA . PHE A 1 100 ? 3.831 -3.554 3.044 1.00 90.00 100 PHE A CA 1
ATOM 752 C C . PHE A 1 100 ? 5.169 -3.028 2.535 1.00 90.00 100 PHE A C 1
ATOM 754 O O . PHE A 1 100 ? 6.221 -3.356 3.086 1.00 90.00 100 PHE A O 1
ATOM 761 N N . ALA A 1 101 ? 5.125 -2.177 1.513 1.00 89.19 101 ALA A N 1
ATOM 762 C CA . ALA A 1 101 ? 6.276 -1.413 1.047 1.00 89.19 101 ALA A CA 1
ATOM 763 C C . ALA A 1 101 ? 5.936 0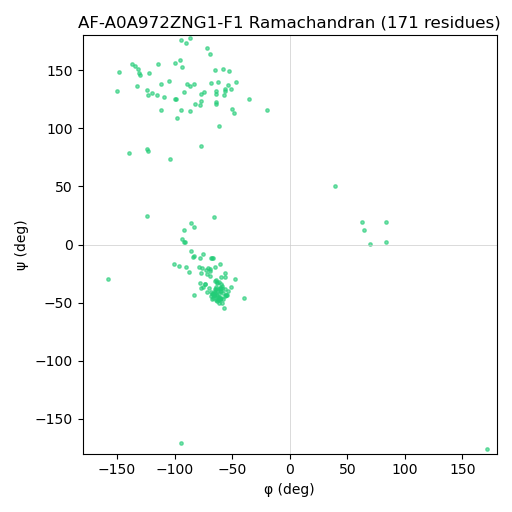.074 1.059 1.00 89.19 101 ALA A C 1
ATOM 765 O O . ALA A 1 101 ? 4.892 0.475 0.564 1.00 89.19 101 ALA A O 1
ATOM 766 N N . LEU A 1 102 ? 6.822 0.898 1.607 1.00 89.00 102 LEU A N 1
ATOM 767 C CA . LEU A 1 102 ? 6.673 2.349 1.590 1.00 89.00 102 LEU A CA 1
ATOM 768 C C . LEU A 1 102 ? 7.704 2.940 0.639 1.00 89.00 102 LEU A C 1
ATOM 770 O O . LEU A 1 102 ? 8.903 2.694 0.784 1.00 89.00 102 LEU A O 1
ATOM 774 N N . THR A 1 103 ? 7.243 3.749 -0.306 1.00 85.69 103 THR A N 1
ATOM 775 C CA . THR A 1 103 ? 8.106 4.543 -1.182 1.00 85.69 103 THR A CA 1
ATOM 776 C C . THR A 1 103 ? 7.751 6.018 -1.047 1.00 85.69 103 THR A C 1
ATOM 778 O O . THR A 1 103 ? 6.583 6.337 -0.825 1.00 85.69 103 THR A O 1
ATOM 781 N N . PRO A 1 104 ? 8.710 6.948 -1.184 1.00 83.94 104 PRO A N 1
ATOM 782 C CA . PRO A 1 104 ? 8.377 8.359 -1.354 1.00 83.94 104 PRO A CA 1
ATOM 783 C C . PRO A 1 104 ? 7.407 8.524 -2.526 1.00 83.94 104 PRO A C 1
ATOM 785 O O . PRO A 1 104 ? 7.596 7.882 -3.564 1.00 83.94 104 PRO A O 1
ATOM 788 N N . SER A 1 105 ? 6.378 9.357 -2.361 1.00 76.62 105 SER A N 1
ATOM 789 C CA . SER A 1 105 ? 5.416 9.590 -3.436 1.00 76.62 105 SER A CA 1
ATOM 790 C C . SER A 1 105 ? 6.136 10.262 -4.610 1.00 76.62 105 SER A C 1
ATOM 792 O O . SER A 1 105 ? 6.849 11.253 -4.410 1.00 76.62 105 SER A O 1
ATOM 794 N N . PRO A 1 106 ? 5.990 9.744 -5.839 1.00 65.25 106 PRO A N 1
ATOM 795 C CA . PRO A 1 106 ? 6.663 10.312 -6.999 1.00 65.25 106 PRO A CA 1
ATOM 796 C C . PRO A 1 106 ? 6.083 11.661 -7.440 1.00 65.25 106 PRO A C 1
ATOM 798 O O . PRO A 1 106 ? 6.782 12.468 -8.055 1.00 65.25 106 PRO A O 1
ATOM 801 N N . THR A 1 107 ? 4.812 11.910 -7.126 1.00 67.50 107 THR A N 1
ATOM 802 C CA . THR A 1 107 ? 4.128 13.185 -7.345 1.00 67.50 107 THR A CA 1
ATOM 803 C C . THR A 1 107 ? 3.579 13.669 -6.011 1.00 67.50 107 THR A C 1
ATOM 805 O O . THR A 1 107 ? 2.389 13.480 -5.749 1.00 67.50 107 THR A O 1
ATOM 808 N N . PRO A 1 108 ? 4.417 14.279 -5.153 1.00 63.22 108 PRO A N 1
ATOM 809 C CA . PRO A 1 108 ? 3.949 14.796 -3.881 1.00 63.22 108 PRO A CA 1
ATOM 810 C C . PRO A 1 108 ? 2.898 15.875 -4.148 1.00 63.22 108 PRO A C 1
ATOM 812 O O . PRO A 1 108 ? 3.205 17.000 -4.548 1.00 63.22 108 PRO A O 1
ATOM 815 N N . SER A 1 109 ? 1.629 15.511 -3.986 1.00 63.19 109 SER A N 1
ATOM 816 C CA . SER A 1 109 ? 0.539 16.473 -3.897 1.00 63.19 109 SER A CA 1
ATOM 817 C C . SER A 1 109 ? 0.642 17.180 -2.544 1.00 63.19 109 SER A C 1
ATOM 819 O O . SER A 1 109 ? 1.413 16.770 -1.677 1.00 63.19 109 SER A O 1
ATOM 821 N N . SER A 1 110 ? -0.116 18.255 -2.325 1.00 58.09 110 SER A N 1
ATOM 822 C CA . SER A 1 110 ? -0.051 19.075 -1.101 1.00 58.09 110 SER A CA 1
ATOM 823 C C . SER A 1 110 ? -0.501 18.362 0.194 1.00 58.09 110 SER A C 1
ATOM 825 O O . SER A 1 110 ? -0.919 19.021 1.142 1.00 58.09 110 SER A O 1
ATOM 827 N N . GLY A 1 111 ? -0.445 17.031 0.236 1.00 63.97 111 GLY A N 1
ATOM 828 C CA . GLY A 1 111 ? -0.772 16.195 1.379 1.00 63.97 111 GLY A CA 1
ATOM 829 C C . GLY A 1 111 ? -0.136 14.802 1.334 1.00 63.97 111 GLY A C 1
ATOM 830 O O . GLY A 1 111 ? 0.153 14.282 2.401 1.00 63.97 111 GLY A O 1
ATOM 831 N N . SER A 1 112 ? 0.131 14.204 0.166 1.00 68.12 112 SER A N 1
ATOM 832 C CA . SER A 1 112 ? 0.664 12.830 0.078 1.00 68.12 112 SER A CA 1
ATOM 833 C C . SER A 1 112 ? 2.180 12.811 -0.111 1.00 68.12 112 SER A C 1
ATOM 835 O O . SER A 1 112 ? 2.678 13.155 -1.181 1.00 68.12 112 SER A O 1
ATOM 837 N N . ALA A 1 113 ? 2.918 12.403 0.922 1.00 80.25 113 ALA A N 1
ATOM 838 C CA . ALA A 1 113 ? 4.382 12.325 0.896 1.00 80.25 113 ALA A CA 1
ATOM 839 C C . ALA A 1 113 ? 4.901 10.916 0.563 1.00 80.25 113 ALA A C 1
ATOM 841 O O . ALA A 1 113 ? 6.047 10.762 0.133 1.00 80.25 113 ALA A O 1
ATOM 842 N N . TYR A 1 114 ? 4.056 9.892 0.714 1.00 86.94 114 TYR A N 1
ATOM 843 C CA . TYR A 1 114 ? 4.428 8.491 0.547 1.00 86.94 114 TYR A CA 1
ATOM 844 C C . TYR A 1 114 ? 3.361 7.725 -0.231 1.00 86.94 114 TYR A C 1
ATOM 846 O O . TYR A 1 114 ? 2.183 8.078 -0.204 1.00 86.94 114 TYR A O 1
ATOM 854 N N . SER A 1 115 ? 3.783 6.645 -0.877 1.00 87.31 115 SER A N 1
ATOM 855 C CA . SER A 1 115 ? 2.906 5.639 -1.463 1.00 87.31 115 SER A CA 1
ATOM 856 C C . SER A 1 115 ? 3.133 4.314 -0.729 1.00 87.31 115 SER A C 1
ATOM 858 O O . SER A 1 115 ? 4.270 3.873 -0.539 1.00 87.31 115 SER A O 1
ATOM 860 N N . LEU A 1 116 ? 2.041 3.708 -0.270 1.00 90.12 116 LEU A N 1
ATOM 861 C CA . LEU A 1 116 ? 1.996 2.400 0.368 1.00 90.12 116 LEU A CA 1
ATOM 862 C C . LEU A 1 116 ? 1.667 1.344 -0.681 1.00 90.12 116 LEU A C 1
ATOM 864 O O . LEU A 1 116 ? 0.570 1.341 -1.224 1.00 90.12 116 LEU A O 1
ATOM 868 N N . GLY A 1 117 ? 2.597 0.434 -0.930 1.00 87.69 117 GLY A N 1
ATOM 869 C CA . GLY A 1 117 ? 2.370 -0.773 -1.704 1.00 87.69 117 GLY A CA 1
ATOM 870 C C . GLY A 1 117 ? 1.841 -1.913 -0.836 1.00 87.69 117 GLY A C 1
ATOM 871 O O . GLY A 1 117 ? 2.397 -2.184 0.232 1.00 87.69 117 GLY A O 1
ATOM 872 N N . PHE A 1 118 ? 0.838 -2.625 -1.339 1.00 85.38 118 PHE A N 1
ATOM 873 C CA . PHE A 1 118 ? 0.346 -3.895 -0.808 1.00 85.38 118 PHE A CA 1
ATOM 874 C C . PHE A 1 118 ? -0.221 -4.725 -1.964 1.00 85.38 118 PHE A C 1
ATOM 876 O O . PHE A 1 118 ? -0.948 -4.192 -2.790 1.00 85.38 118 PHE A O 1
ATOM 883 N N . ASP A 1 119 ? 0.168 -5.998 -2.043 1.00 78.75 119 ASP A N 1
ATOM 884 C CA . ASP A 1 119 ? -0.269 -6.965 -3.060 1.00 78.75 119 ASP A CA 1
ATOM 885 C C . ASP A 1 119 ? -0.405 -6.408 -4.491 1.00 78.75 119 ASP A C 1
ATOM 887 O O . ASP A 1 119 ? -1.406 -6.573 -5.182 1.00 78.75 119 ASP A O 1
ATOM 891 N N . ARG A 1 120 ? 0.651 -5.723 -4.949 1.00 74.00 120 ARG A N 1
ATOM 892 C CA . ARG A 1 120 ? 0.749 -5.080 -6.274 1.00 74.00 120 ARG A CA 1
ATOM 893 C C . ARG A 1 120 ? -0.140 -3.854 -6.505 1.00 74.00 120 ARG A C 1
ATOM 895 O O . ARG A 1 120 ? -0.034 -3.256 -7.574 1.00 74.00 120 ARG A O 1
ATOM 902 N N . GLU A 1 121 ? -0.923 -3.438 -5.521 1.00 80.50 121 GLU A N 1
ATOM 903 C CA . GLU A 1 121 ? -1.609 -2.149 -5.498 1.00 80.50 121 GLU A CA 1
ATOM 904 C C . GLU A 1 121 ? -0.803 -1.103 -4.723 1.00 80.50 121 GLU A C 1
ATOM 906 O O . GLU A 1 121 ? 0.061 -1.428 -3.903 1.00 80.50 121 GLU A O 1
ATOM 911 N N . THR A 1 122 ? -1.081 0.173 -4.996 1.00 82.62 122 THR A N 1
ATOM 912 C CA . THR A 1 122 ? -0.435 1.313 -4.340 1.00 82.62 122 THR A CA 1
ATOM 913 C C . THR A 1 122 ? -1.464 2.342 -3.890 1.00 82.62 122 THR A C 1
ATOM 915 O O . THR A 1 122 ? -2.343 2.719 -4.663 1.00 82.62 122 THR A O 1
ATOM 918 N N . PHE A 1 123 ? -1.305 2.854 -2.671 1.00 85.12 123 PHE A N 1
ATOM 919 C CA . PHE A 1 123 ? -2.171 3.858 -2.057 1.00 85.12 123 PHE A CA 1
ATOM 920 C C . PHE A 1 123 ? -1.353 5.082 -1.650 1.00 85.12 123 PHE A C 1
ATOM 922 O O . PHE A 1 123 ? -0.356 4.951 -0.940 1.00 85.12 123 PHE A O 1
ATOM 929 N N . ASP A 1 124 ? -1.777 6.277 -2.048 1.00 85.94 124 ASP A N 1
ATOM 930 C CA . ASP A 1 124 ? -1.143 7.512 -1.586 1.00 85.94 124 ASP A CA 1
ATOM 931 C C . ASP A 1 124 ? -1.526 7.815 -0.135 1.00 85.94 124 ASP A C 1
ATOM 933 O O . ASP A 1 124 ? -2.706 7.816 0.225 1.00 85.94 124 ASP A O 1
ATOM 937 N N . ILE A 1 125 ? -0.526 8.110 0.697 1.00 88.38 125 ILE A N 1
ATOM 938 C CA . ILE A 1 125 ? -0.711 8.410 2.117 1.00 88.38 125 ILE A CA 1
ATOM 939 C C . ILE A 1 125 ? 0.017 9.697 2.525 1.00 88.38 125 ILE A C 1
ATOM 941 O O . ILE A 1 125 ? 1.088 10.045 2.016 1.00 88.38 125 ILE A O 1
ATOM 945 N N . ASN A 1 126 ? -0.588 10.414 3.470 1.00 88.06 126 ASN A N 1
ATOM 946 C CA . ASN A 1 126 ? -0.008 11.598 4.099 1.00 88.06 126 ASN A CA 1
ATOM 947 C C . ASN A 1 126 ? 0.815 11.232 5.345 1.00 88.06 126 ASN A C 1
ATOM 949 O O . ASN A 1 126 ? 0.804 10.085 5.791 1.00 88.06 126 ASN A O 1
ATOM 953 N N . ASP A 1 127 ? 1.507 12.210 5.932 1.00 86.81 127 ASP A N 1
ATOM 954 C CA . ASP A 1 127 ? 2.357 11.986 7.113 1.00 86.81 127 ASP A CA 1
ATOM 955 C C . ASP A 1 127 ? 1.575 11.475 8.337 1.00 86.81 127 ASP A C 1
ATOM 957 O O . ASP A 1 127 ? 2.097 10.687 9.127 1.00 86.81 127 ASP A O 1
ATOM 961 N N . ALA A 1 128 ? 0.310 11.885 8.490 1.00 8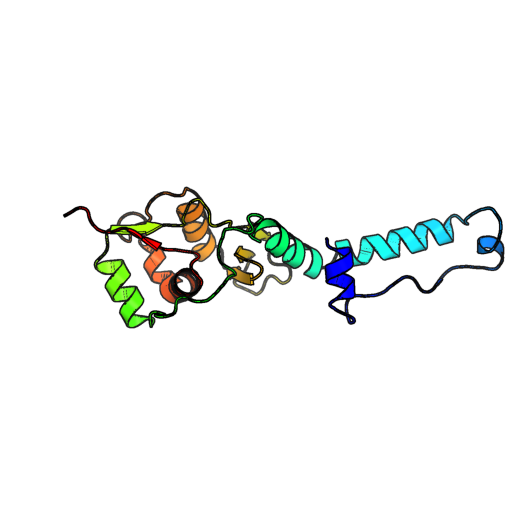7.25 128 ALA A N 1
ATOM 962 C CA . ALA A 1 128 ? -0.547 11.408 9.575 1.00 87.25 128 ALA A CA 1
ATOM 963 C C . ALA A 1 128 ? -0.889 9.916 9.402 1.00 87.25 128 ALA A C 1
ATOM 965 O O . ALA A 1 128 ? -0.689 9.115 10.316 1.00 87.25 128 ALA A O 1
ATOM 966 N N . ALA A 1 129 ? -1.285 9.518 8.192 1.00 89.94 129 ALA A N 1
ATOM 967 C CA . ALA A 1 129 ? -1.548 8.128 7.845 1.00 89.94 129 ALA A CA 1
ATOM 968 C C . ALA A 1 129 ? -0.272 7.279 7.934 1.00 89.94 129 ALA A C 1
ATOM 970 O O . ALA A 1 129 ? -0.328 6.140 8.393 1.00 89.94 129 ALA A O 1
ATOM 971 N N . LEU A 1 130 ? 0.891 7.832 7.569 1.00 90.81 130 LEU A N 1
ATOM 972 C CA . LEU A 1 130 ? 2.179 7.148 7.695 1.00 90.81 130 LEU A CA 1
ATOM 973 C C . LEU A 1 130 ? 2.447 6.695 9.134 1.00 90.81 130 LEU A C 1
ATOM 975 O O . LEU A 1 130 ? 2.870 5.559 9.334 1.00 90.81 130 LEU A O 1
ATOM 979 N N . ALA A 1 131 ? 2.185 7.539 10.135 1.00 90.69 131 ALA A N 1
ATOM 980 C CA . ALA A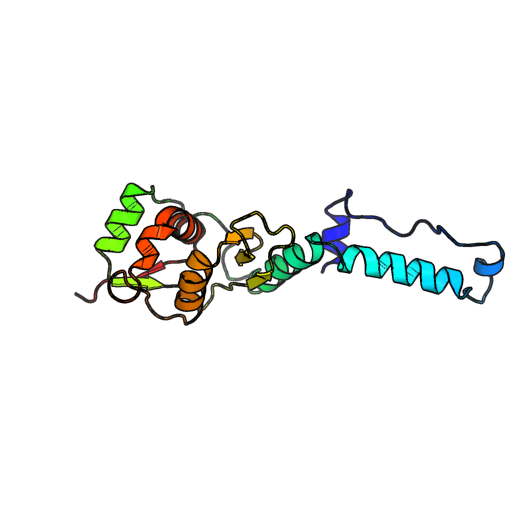 1 131 ? 2.390 7.169 11.536 1.00 90.69 131 ALA A CA 1
ATOM 981 C C . ALA A 1 131 ? 1.544 5.946 11.939 1.00 90.69 131 ALA A C 1
ATOM 983 O O . ALA A 1 131 ? 2.038 5.043 12.620 1.00 90.69 131 ALA A O 1
ATOM 984 N N . VAL A 1 132 ? 0.299 5.876 11.459 1.00 92.12 132 VAL A N 1
ATOM 985 C CA . VAL A 1 132 ? -0.590 4.724 11.672 1.00 92.12 132 VAL A CA 1
ATOM 986 C C . VAL A 1 132 ? -0.063 3.475 10.962 1.00 92.12 132 VAL A C 1
ATOM 988 O O . VAL A 1 132 ? 0.017 2.409 11.575 1.00 92.12 132 VAL A O 1
ATOM 991 N N . ILE A 1 133 ? 0.359 3.598 9.699 1.00 93.56 133 ILE A N 1
ATOM 992 C CA . ILE A 1 133 ? 0.927 2.481 8.931 1.00 93.56 133 ILE A CA 1
ATOM 993 C C . ILE A 1 133 ? 2.200 1.942 9.594 1.00 93.56 133 ILE A C 1
ATOM 995 O O . ILE A 1 133 ? 2.348 0.731 9.735 1.00 93.56 133 ILE A O 1
ATOM 999 N N . LEU A 1 134 ? 3.092 2.811 10.075 1.00 92.50 134 LEU A N 1
ATOM 1000 C CA . LEU A 1 134 ? 4.310 2.399 10.781 1.00 92.50 134 LEU A CA 1
ATOM 1001 C C . LEU A 1 134 ? 4.012 1.662 12.093 1.00 92.50 134 LEU A C 1
ATOM 1003 O O . LEU A 1 134 ? 4.772 0.773 12.476 1.00 92.50 134 LEU A O 1
ATOM 1007 N N . SER A 1 135 ? 2.917 1.998 12.778 1.00 92.31 135 SER A N 1
ATOM 1008 C CA . SER A 1 135 ? 2.458 1.235 13.943 1.00 92.31 135 SER A CA 1
ATOM 1009 C C . SER A 1 135 ? 1.964 -0.157 13.545 1.00 92.31 135 SER A C 1
ATOM 1011 O O . SER A 1 135 ? 2.370 -1.132 14.171 1.00 92.31 135 SER A O 1
ATOM 1013 N N . LEU A 1 136 ? 1.180 -0.272 12.468 1.00 92.38 136 LEU A N 1
ATOM 1014 C CA . LEU A 1 136 ? 0.714 -1.561 11.935 1.00 92.38 136 LEU A CA 1
ATOM 1015 C C . LEU A 1 136 ? 1.869 -2.449 11.437 1.00 92.38 136 LEU A C 1
ATOM 1017 O O . LEU A 1 136 ? 1.818 -3.668 11.573 1.00 92.38 136 LEU A O 1
ATOM 1021 N N . MET A 1 137 ? 2.942 -1.854 10.907 1.00 91.06 137 MET A N 1
ATOM 1022 C CA . MET A 1 137 ? 4.140 -2.581 10.461 1.00 91.06 137 MET A CA 1
ATOM 1023 C C . MET A 1 137 ? 4.926 -3.257 11.593 1.00 91.06 137 MET A C 1
ATOM 1025 O O . MET A 1 137 ? 5.797 -4.072 11.301 1.00 91.06 137 MET A O 1
ATOM 1029 N N . LYS A 1 138 ? 4.638 -2.952 12.865 1.00 90.19 138 LYS A N 1
ATOM 1030 C CA . LYS A 1 138 ? 5.220 -3.670 14.012 1.00 90.19 138 LYS A CA 1
ATOM 1031 C C . LYS A 1 138 ? 4.605 -5.053 14.222 1.00 90.19 138 LYS A C 1
ATOM 1033 O O . LYS A 1 138 ? 5.118 -5.798 15.044 1.00 90.19 138 LYS A O 1
ATOM 1038 N N . GLU A 1 139 ? 3.535 -5.376 13.488 1.00 86.75 139 GLU A N 1
ATOM 1039 C CA . GLU A 1 139 ? 2.807 -6.653 13.581 1.00 86.75 139 GLU A CA 1
ATOM 1040 C C . GLU A 1 139 ? 2.161 -6.883 14.956 1.00 86.75 139 GLU A C 1
ATOM 1042 O O . GLU A 1 139 ? 1.783 -7.995 15.308 1.00 86.75 139 GLU A O 1
ATOM 1047 N N . ASP A 1 140 ? 1.980 -5.796 15.707 1.00 88.94 140 ASP A N 1
ATOM 1048 C CA . ASP A 1 140 ? 1.232 -5.753 16.953 1.00 88.94 140 ASP A CA 1
ATOM 1049 C C . ASP A 1 140 ? -0.178 -5.202 16.709 1.00 88.94 140 ASP A C 1
ATOM 1051 O O . ASP A 1 140 ? -0.439 -4.452 15.762 1.00 88.94 140 ASP A O 1
ATOM 1055 N N . ALA A 1 141 ? -1.101 -5.546 17.607 1.00 90.56 141 ALA A N 1
ATOM 1056 C CA . ALA A 1 141 ? -2.451 -5.004 17.592 1.00 90.56 141 ALA A CA 1
ATOM 1057 C C . ALA A 1 141 ? -2.429 -3.490 17.850 1.00 90.56 141 ALA A C 1
ATOM 1059 O O . ALA A 1 141 ? -1.983 -3.040 18.906 1.00 90.56 141 ALA A O 1
ATOM 1060 N N . VAL A 1 142 ? -2.976 -2.706 16.924 1.00 91.62 142 VAL A N 1
ATOM 1061 C CA . VAL A 1 142 ? -3.150 -1.262 17.086 1.00 91.62 142 VAL A CA 1
ATOM 1062 C C . VAL A 1 142 ? -4.588 -0.989 17.514 1.00 91.62 142 VAL A C 1
ATOM 1064 O O . VAL A 1 142 ? -5.544 -1.425 16.869 1.00 91.62 142 VAL A O 1
ATOM 1067 N N . THR A 1 143 ? -4.757 -0.281 18.628 1.00 90.25 143 THR A N 1
ATOM 1068 C CA . THR A 1 143 ? -6.070 -0.019 19.233 1.00 90.25 143 THR A CA 1
ATOM 1069 C C . THR A 1 143 ? -6.401 1.468 19.190 1.00 90.25 143 THR A C 1
ATOM 1071 O O . THR A 1 143 ? -5.511 2.314 19.201 1.00 90.25 143 THR A O 1
ATOM 1074 N N . THR A 1 144 ? -7.688 1.816 19.222 1.00 87.50 144 THR A N 1
ATOM 1075 C CA . THR A 1 144 ? -8.131 3.222 19.300 1.00 87.50 144 THR A CA 1
ATOM 1076 C C . THR A 1 144 ? -7.780 3.898 20.630 1.00 87.50 144 THR A C 1
ATOM 1078 O O . THR A 1 144 ? -7.909 5.114 20.746 1.00 87.50 144 THR A O 1
ATOM 1081 N N . LYS A 1 145 ? -7.341 3.134 21.643 1.00 86.12 145 LYS A N 1
ATOM 1082 C CA . LYS A 1 145 ? -6.853 3.677 22.920 1.00 86.12 145 LYS A CA 1
ATOM 1083 C C . LYS A 1 145 ? -5.393 4.105 22.828 1.00 86.12 145 LYS A C 1
ATOM 1085 O O . LYS A 1 145 ? -5.048 5.163 23.341 1.00 86.12 145 LYS A O 1
ATOM 1090 N N . ASP A 1 146 ? -4.569 3.275 22.194 1.00 84.50 146 ASP A N 1
ATOM 1091 C CA . ASP A 1 146 ? -3.122 3.492 22.092 1.00 84.50 146 ASP A CA 1
ATOM 1092 C C . ASP A 1 146 ? -2.758 4.349 20.873 1.00 84.50 146 ASP A C 1
ATOM 1094 O O . ASP A 1 146 ? -1.712 4.992 20.849 1.00 84.50 146 ASP A O 1
ATOM 1098 N N . THR A 1 147 ? -3.620 4.369 19.855 1.00 86.88 147 THR A N 1
ATOM 1099 C CA . THR A 1 147 ? -3.468 5.167 18.631 1.00 86.88 147 THR A CA 1
ATOM 1100 C C . THR A 1 147 ? -4.829 5.746 18.225 1.00 86.88 147 THR A C 1
ATOM 1102 O O . THR A 1 147 ? -5.515 5.195 17.356 1.00 86.88 147 THR A O 1
ATOM 1105 N N . PRO A 1 148 ? -5.279 6.834 18.881 1.00 86.50 148 PRO A N 1
ATOM 1106 C CA . PRO A 1 148 ? -6.539 7.507 18.554 1.00 86.50 148 PRO A CA 1
ATOM 1107 C C . PRO A 1 148 ? -6.631 7.966 17.092 1.00 86.50 148 PRO A C 1
ATOM 1109 O O . PRO A 1 148 ? -7.726 8.000 16.531 1.00 86.50 148 PRO A O 1
ATOM 1112 N N . GLU A 1 149 ? -5.486 8.242 16.462 1.00 88.38 149 GLU A N 1
ATOM 1113 C CA . GLU A 1 149 ? -5.337 8.694 15.073 1.00 88.38 149 GLU A CA 1
ATOM 1114 C C . GLU A 1 149 ? -5.887 7.682 14.053 1.00 88.38 149 GLU A C 1
ATOM 1116 O O . GLU A 1 149 ? -6.177 8.041 12.914 1.00 88.38 149 GLU A O 1
ATOM 1121 N N . LEU A 1 150 ? -6.111 6.420 14.448 1.00 86.88 150 LEU A N 1
ATOM 1122 C CA . LEU A 1 150 ? -6.841 5.442 13.629 1.00 86.88 150 LEU A CA 1
ATOM 1123 C C . LEU A 1 150 ? -8.197 5.989 13.146 1.00 86.88 150 LEU A C 1
ATOM 1125 O O . LEU A 1 150 ? -8.624 5.696 12.029 1.00 86.88 150 LEU A O 1
ATOM 1129 N N . LEU A 1 151 ? -8.877 6.778 13.984 1.00 88.88 151 LEU A N 1
ATOM 1130 C CA . LEU A 1 151 ? -10.202 7.325 13.683 1.00 88.88 151 LEU A CA 1
ATOM 1131 C C . LEU A 1 151 ? -10.172 8.407 12.596 1.00 88.88 151 LEU A C 1
ATOM 1133 O O . LEU A 1 151 ? -11.188 8.632 11.940 1.00 88.88 151 LEU A O 1
ATOM 1137 N N . ASP A 1 152 ? -9.014 9.020 12.356 1.00 91.50 152 ASP A N 1
ATOM 1138 C CA . ASP A 1 152 ? -8.836 10.041 11.319 1.00 91.50 152 ASP A CA 1
ATOM 1139 C C . ASP A 1 152 ? -8.571 9.421 9.935 1.00 91.50 152 ASP A C 1
ATOM 1141 O O . ASP A 1 152 ? -8.628 10.102 8.910 1.00 91.50 152 ASP A O 1
ATOM 1145 N N . HIS A 1 153 ? -8.314 8.109 9.887 1.00 91.81 153 HIS A N 1
ATOM 1146 C CA . HIS A 1 153 ? -7.898 7.385 8.683 1.00 91.81 153 HIS A CA 1
ATOM 1147 C C . HIS A 1 153 ? -8.811 6.199 8.338 1.00 91.81 153 HIS A C 1
ATOM 1149 O O . HIS A 1 153 ? -8.398 5.271 7.640 1.00 91.81 153 HIS A O 1
ATOM 1155 N N . LEU A 1 154 ? -10.071 6.230 8.788 1.00 93.19 154 LEU A N 1
ATOM 1156 C CA . LEU A 1 154 ? -11.026 5.124 8.642 1.00 93.19 154 LEU A CA 1
ATOM 1157 C C . LEU A 1 154 ? -11.237 4.670 7.192 1.00 93.19 154 LEU A C 1
ATOM 1159 O O . LEU A 1 154 ? -11.349 3.471 6.959 1.00 93.19 154 LEU A O 1
ATOM 1163 N N . ASP A 1 155 ? -11.267 5.584 6.217 1.00 92.62 155 ASP A N 1
ATOM 1164 C CA . ASP A 1 155 ? -11.428 5.201 4.809 1.00 92.62 155 ASP A CA 1
ATOM 1165 C C . ASP A 1 155 ? -10.233 4.394 4.289 1.00 92.62 155 ASP A C 1
ATOM 1167 O O . ASP A 1 155 ? -10.434 3.355 3.666 1.00 92.62 155 ASP A O 1
ATOM 1171 N N . LEU A 1 156 ? -9.001 4.819 4.594 1.00 92.25 156 LEU A N 1
ATOM 1172 C CA . LEU A 1 156 ? -7.789 4.083 4.219 1.00 92.25 156 LEU A CA 1
ATOM 1173 C C . LEU A 1 156 ? -7.756 2.710 4.900 1.00 92.25 156 LEU A C 1
ATOM 1175 O O . LEU A 1 156 ? -7.536 1.698 4.241 1.00 92.25 156 LEU A O 1
ATOM 1179 N N . LEU A 1 157 ? -8.006 2.668 6.210 1.00 94.56 157 LEU A N 1
ATOM 1180 C CA . LEU A 1 157 ? -7.965 1.432 6.993 1.00 94.56 157 LEU A CA 1
ATOM 1181 C C . LEU A 1 157 ? -9.050 0.440 6.567 1.00 94.56 157 LEU A C 1
ATOM 1183 O O . LEU A 1 157 ? -8.782 -0.757 6.490 1.00 94.56 157 LEU A O 1
ATOM 1187 N N . ARG A 1 158 ? -10.255 0.926 6.245 1.00 94.81 158 ARG A N 1
ATOM 1188 C CA . ARG A 1 158 ? -11.336 0.105 5.689 1.00 94.81 158 ARG A CA 1
ATOM 1189 C C . ARG A 1 158 ? -10.941 -0.473 4.340 1.00 94.81 158 ARG A C 1
ATOM 1191 O O . ARG A 1 158 ? -11.163 -1.656 4.114 1.00 94.81 158 ARG A O 1
ATOM 1198 N N . THR A 1 159 ? -10.383 0.349 3.452 1.00 92.50 159 THR A N 1
ATOM 1199 C CA . THR A 1 159 ? -9.905 -0.104 2.142 1.00 92.50 159 THR A CA 1
ATOM 1200 C C . THR A 1 159 ? -8.878 -1.217 2.332 1.00 92.50 159 THR A C 1
ATOM 1202 O O . THR A 1 159 ? -9.118 -2.336 1.895 1.00 92.50 159 THR A O 1
ATOM 1205 N N . LEU A 1 160 ? -7.822 -0.983 3.115 1.00 92.88 160 LEU A N 1
ATOM 1206 C CA . LEU A 1 160 ? -6.816 -2.004 3.427 1.00 92.88 160 LEU A CA 1
ATOM 1207 C C . LEU A 1 160 ? -7.436 -3.281 4.031 1.00 92.88 160 LEU A C 1
ATOM 1209 O O . LEU A 1 160 ? -7.107 -4.387 3.613 1.00 92.88 160 LEU A O 1
ATOM 1213 N N . TYR A 1 161 ? -8.380 -3.159 4.966 1.00 93.50 161 TYR A N 1
ATOM 1214 C CA . TYR A 1 161 ? -9.090 -4.312 5.530 1.00 93.50 161 TYR A CA 1
ATOM 1215 C C . TYR A 1 161 ? -9.878 -5.109 4.479 1.00 93.50 161 TYR A C 1
ATOM 1217 O O . TYR A 1 161 ? -9.794 -6.341 4.449 1.00 93.50 161 TYR A O 1
ATOM 1225 N N . ASN A 1 162 ? -10.634 -4.425 3.617 1.00 92.19 162 ASN A N 1
ATOM 1226 C CA . ASN A 1 162 ? -11.429 -5.052 2.560 1.00 92.19 162 ASN A CA 1
ATOM 1227 C C . ASN A 1 162 ? -10.537 -5.747 1.522 1.00 92.19 162 ASN A C 1
ATOM 1229 O O . ASN A 1 162 ? -10.915 -6.798 1.016 1.00 92.19 162 ASN A O 1
ATOM 1233 N N . HIS A 1 163 ? -9.331 -5.227 1.293 1.00 88.94 163 HIS A N 1
ATOM 1234 C CA . HIS A 1 163 ? -8.301 -5.847 0.457 1.00 88.94 163 HIS A CA 1
ATOM 1235 C C . HIS A 1 163 ? -7.464 -6.904 1.199 1.00 88.94 163 HIS A C 1
ATOM 1237 O O . HIS A 1 163 ? -6.415 -7.304 0.719 1.00 88.94 163 HIS A O 1
ATOM 1243 N N . GLN A 1 164 ? -7.906 -7.374 2.372 1.00 89.00 164 GLN A N 1
ATOM 1244 C CA . GLN A 1 164 ? -7.231 -8.416 3.165 1.00 89.00 164 GLN A CA 1
ATOM 1245 C C . GLN A 1 164 ? -5.837 -8.033 3.696 1.00 89.00 164 GLN A C 1
ATOM 1247 O O . GLN A 1 164 ? -5.131 -8.870 4.248 1.00 89.00 164 GLN A O 1
ATOM 1252 N N . ALA A 1 165 ? -5.456 -6.756 3.627 1.00 90.56 165 ALA A N 1
ATOM 1253 C CA . ALA A 1 165 ? -4.196 -6.272 4.183 1.00 90.56 165 ALA A CA 1
ATOM 1254 C C . ALA A 1 165 ? -4.201 -6.210 5.718 1.00 90.56 165 ALA A C 1
ATOM 1256 O O . ALA A 1 165 ? -3.142 -6.161 6.346 1.00 90.56 165 ALA A O 1
ATOM 1257 N N . LEU A 1 166 ? -5.393 -6.141 6.319 1.00 93.44 166 LEU A N 1
ATOM 1258 C CA . LEU A 1 166 ? -5.595 -5.963 7.752 1.00 93.44 166 LEU A CA 1
ATOM 1259 C C . LEU A 1 166 ? -6.659 -6.925 8.284 1.00 93.44 166 LEU A C 1
ATOM 1261 O O . LEU A 1 166 ? -7.601 -7.311 7.581 1.00 93.44 166 LEU A O 1
ATOM 1265 N N . GLU A 1 167 ? -6.540 -7.244 9.568 1.00 93.06 167 GLU A N 1
ATOM 1266 C CA . GLU A 1 167 ? -7.473 -8.088 10.308 1.00 93.06 167 GLU A CA 1
ATOM 1267 C C . GLU A 1 167 ? -7.871 -7.454 11.637 1.00 93.06 167 GLU A C 1
ATOM 1269 O O . GLU A 1 167 ? -7.108 -6.705 12.250 1.00 93.06 167 GLU A O 1
ATOM 1274 N N . PHE A 1 168 ? -9.080 -7.770 12.102 1.00 93.00 168 PHE A N 1
ATOM 1275 C CA . PHE A 1 168 ? -9.479 -7.448 13.466 1.00 93.00 168 PHE A CA 1
ATOM 1276 C C . PHE A 1 168 ? -8.974 -8.523 14.417 1.00 93.00 168 PHE A C 1
ATOM 1278 O O . PHE A 1 168 ? -9.132 -9.711 14.151 1.00 93.00 168 PHE A O 1
ATOM 1285 N N . ILE A 1 169 ? -8.461 -8.097 15.567 1.00 90.56 169 ILE A N 1
ATOM 1286 C CA . ILE A 1 169 ? -8.218 -9.005 16.684 1.00 90.56 169 ILE A CA 1
ATOM 1287 C C . ILE A 1 169 ? -9.446 -9.021 17.584 1.00 90.56 169 ILE A C 1
ATOM 1289 O O . ILE A 1 169 ? -9.965 -7.976 17.999 1.00 90.56 169 ILE A O 1
ATOM 1293 N N . ASP A 1 170 ? -9.898 -10.221 17.919 1.00 78.62 170 ASP A N 1
ATOM 1294 C CA . ASP A 1 170 ? -10.969 -10.410 18.883 1.00 78.62 170 ASP A CA 1
ATOM 1295 C C . ASP A 1 170 ? -10.516 -10.017 20.288 1.00 78.62 170 ASP A C 1
ATOM 1297 O O . ASP A 1 170 ? -9.404 -10.321 20.721 1.00 78.62 170 ASP A O 1
ATOM 1301 N N . ARG A 1 171 ? -11.393 -9.341 21.041 1.00 66.31 171 ARG A N 1
ATOM 1302 C CA . ARG A 1 171 ? -11.164 -9.194 22.483 1.00 66.31 171 ARG A CA 1
ATOM 1303 C C . ARG A 1 171 ? -11.216 -10.590 23.072 1.00 66.31 171 ARG A C 1
ATOM 1305 O O . ARG A 1 171 ? -12.238 -11.256 22.930 1.00 66.31 171 ARG A O 1
ATOM 1312 N N . ALA A 1 172 ? -10.126 -11.015 23.710 1.00 58.19 172 ALA A N 1
ATOM 1313 C CA . ALA A 1 172 ? -10.147 -12.211 24.536 1.00 58.19 172 ALA A CA 1
ATOM 1314 C C . ALA A 1 172 ? -11.339 -12.091 25.499 1.00 58.19 172 ALA A C 1
ATOM 1316 O O . ALA A 1 172 ? -11.425 -11.121 26.258 1.00 58.19 172 ALA A O 1
ATOM 1317 N N . THR A 1 173 ? -12.290 -13.015 25.361 1.00 42.38 173 THR A N 1
ATOM 1318 C CA . THR A 1 173 ? -13.459 -13.161 26.237 1.00 42.38 173 THR A CA 1
ATOM 1319 C C . THR A 1 173 ? -13.045 -13.578 27.632 1.00 42.38 173 THR A C 1
ATOM 1321 O O . THR A 1 173 ? -12.186 -14.488 27.713 1.00 42.38 173 THR A O 1
#

Sequence (173 aa):
AYGQHLADHDALDHRYVGEGLSADSAGFSLSIDAVEALRNHLGKPLSTPAFSEWLAAFFTGSTNEDIAQYSERDDTLSLAAFTEALQARAGLIKPADVKFALTPSPTPSSGSAYSLGFDRETFDINDAALAVILSLMKEDAVTTKDTPELLDHLDLLRTLYNHQALEFIDRAT

Foldseek 3Di:
DVQVVCVVPVVSVPPDPCPQDDPVCPDPDHDPSNVVVVVCVVVVSCPAQVVQLVVQLVQQAQPDPPPPQFDFDPDQDDLVRLVVLQQQFPAKAFAPSWDKDKDQRRDDDPFFGIWIRHNSDIDTHGPLVVVVVVVRVVRDGDHCVNCVSCVVCSVVVSVCVRRVRMDTHGDDD

Mean predicted aligned error: 10.7 Å

Radius of gyration: 21.84 Å; Cα contacts (8 Å, |Δi|>4): 221; chains: 1; bounding box: 54×41×66 Å

pLDDT: mean 79.05, std 12.76, range [42.38, 94.81]

Nearest PDB structures (foldseek):
  4liu-assembly1_A-2  TM=7.068E-01  e=1.016E-05  Escherichia coli K-12
  4liv-assembly1_A-2  TM=7.105E-01  e=1.156E-05  Escherichia coli K-12
  4lit-ass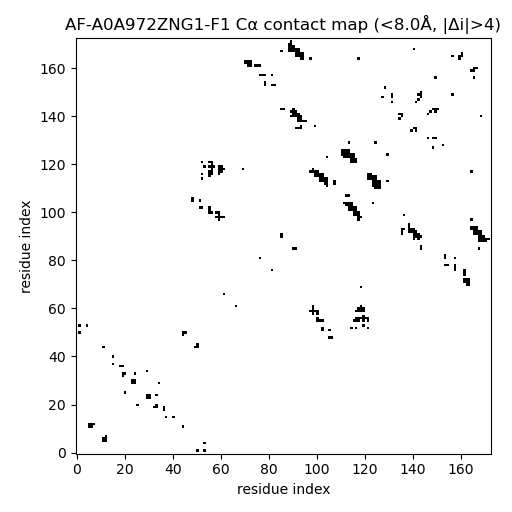embly1_A-2  TM=6.971E-01  e=1.494E-05  Escherichia coli K-12
  4ccl-assembly1_A  TM=7.429E-01  e=1.508E-04  Escherichia coli
  4nub-assembly1_A-2  TM=7.141E-01  e=1.244E-04  Escherichia coli K-12

Solvent-accessible surface area (backbone atoms only — not comparable to full-atom values): 10060 Å² total; per-residue (Å²): 108,71,72,56,57,28,65,77,34,68,93,68,43,73,74,86,82,61,77,74,59,50,85,66,46,75,55,102,50,78,39,69,64,43,56,50,45,50,49,50,63,60,47,52,60,67,72,36,56,67,40,58,54,49,49,24,18,61,70,13,40,79,91,50,89,88,53,75,79,90,59,64,46,94,79,58,65,50,74,68,56,42,53,52,48,58,70,70,37,52,19,42,26,30,51,88,88,56,41,75,29,81,43,74,33,77,72,62,50,104,58,28,57,28,28,41,12,41,69,55,41,75,44,80,32,28,71,73,53,44,58,55,52,59,52,30,71,69,57,41,74,47,25,69,85,86,39,55,68,55,72,81,38,48,70,61,53,43,50,40,34,27,54,64,49,34,44,78,40,74,57,87,128

Secondary structure (DSSP, 8-state):
-HHHHHHT-TTT------TT--GGGGSSS--HHHHHHHHHHHHHHHTSHHHHHHHHHHHHS---TTSPP----SSPPPHHHHHHHHHHSSEEE--TT--EEEEE-SS--SS--EEEEETTEEEEE-HHHHHHHHHHTTTSPB-TTT-GGGGGGHHHHHHHHHTTS-EEEPPP-